Protein AF-A0AB38XZW4-F1 (afdb_monomer)

Mean predicted aligned error: 9.52 Å

pLDDT: mean 84.42, std 13.64, range [35.0, 97.19]

Secondary structure (DSSP, 8-state):
-HHHHTSS-TTTHHHHHHHHHHHHHHHHHHHGGGSPPHHHHHHHHHHH--S-SS--HHHHHHHHHHHS---HHHHHHHHGGGGSPTTHHHHHHHHHHHHHHHTT----TTSSGGGGSTTS---HHHHHHHHHHH---TTSGGGHHHHHHHHHHHHHTT-

Foldseek 3Di:
DVVLCVLFDNPLVVVLVVLVVVLQVQQCVQCVVVWADPVRLVVVLVVLDDPDPDHDPVNVVVNVVSVPTPRSLVCCQQAAQNSQDDDPNNVSVVVVQVSCVVSLHHDPRRRHPCSLQVVADDDDPVSVVSVCVVPVDCPDPSCVSVVVSVCSSVVSVVD

Sequence (159 aa):
MKQLLNSSNPNCYSEIAPKHKKFIEKFQKGTNNQVKTQEDIRNEINQIYNADKFMSPQSVEQIKSILREINSLKLLKTGGKSIIPQGECINLFNHINEFLKENNIFILECGEIERFVPDVLGHGNKWVENTFMKYDKIEAEVYHEARNFMKMILNHNSK

Nearest PDB structures (foldseek):
  1zke-assembly2_F  TM=2.311E-01  e=5.546E+00  Helicobacter pylori 26695

Structure (mmCIF, N/CA/C/O backbone):
data_AF-A0AB38XZW4-F1
#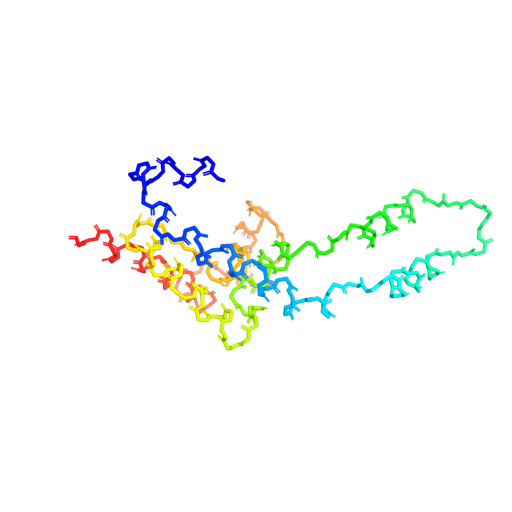
_entry.id   AF-A0AB38XZW4-F1
#
loop_
_atom_site.group_PDB
_atom_site.id
_atom_site.type_symbol
_atom_site.label_atom_id
_atom_site.label_alt_id
_atom_site.label_comp_id
_atom_site.label_asym_id
_atom_site.label_entity_id
_atom_site.label_seq_id
_atom_site.pdbx_PDB_ins_code
_atom_site.Cartn_x
_atom_site.Cartn_y
_atom_site.Cartn_z
_atom_site.occupancy
_atom_site.B_iso_or_equiv
_atom_site.auth_seq_id
_atom_site.auth_comp_id
_atom_site.auth_asym_id
_atom_site.auth_atom_id
_atom_site.pdbx_PDB_model_num
ATOM 1 N N . MET A 1 1 ? -2.310 16.934 3.556 1.00 42.41 1 MET A N 1
ATOM 2 C CA . MET A 1 1 ? -2.798 17.606 4.785 1.00 42.41 1 MET A CA 1
ATOM 3 C C . MET A 1 1 ? -4.005 18.500 4.506 1.00 42.41 1 MET A C 1
ATOM 5 O O . MET A 1 1 ? -5.062 18.187 5.024 1.00 42.41 1 MET A O 1
ATOM 9 N N . LYS A 1 2 ? -3.915 19.507 3.617 1.00 35.00 2 LYS A N 1
ATOM 10 C CA . LYS A 1 2 ? -5.083 20.327 3.208 1.00 35.00 2 LYS A CA 1
ATOM 11 C C . LYS A 1 2 ? -6.262 19.519 2.638 1.00 35.00 2 LYS A C 1
ATOM 13 O O . LYS A 1 2 ? -7.400 19.846 2.917 1.00 35.00 2 LYS A O 1
ATOM 18 N N . GLN A 1 3 ? -5.999 18.443 1.893 1.00 41.06 3 GLN A N 1
ATOM 19 C CA . GLN A 1 3 ? -7.064 17.622 1.297 1.00 41.06 3 GLN A CA 1
ATOM 20 C C . GLN A 1 3 ? -7.853 16.775 2.312 1.00 41.06 3 GLN A C 1
ATOM 22 O O . GLN A 1 3 ? -9.043 16.595 2.112 1.00 41.06 3 GLN A O 1
ATOM 27 N N . LEU A 1 4 ? -7.229 16.328 3.412 1.00 44.50 4 LEU A N 1
ATOM 28 C CA . LEU A 1 4 ? -7.931 15.631 4.505 1.00 44.50 4 LEU A CA 1
ATOM 29 C C . LEU A 1 4 ? -8.788 16.605 5.325 1.00 44.50 4 LEU A C 1
ATOM 31 O O . LEU A 1 4 ? -9.893 16.272 5.717 1.00 44.50 4 LEU A O 1
ATOM 35 N N . LEU A 1 5 ? -8.301 17.833 5.531 1.00 45.12 5 LEU A N 1
ATOM 36 C CA . LEU A 1 5 ? -9.020 18.881 6.267 1.00 45.12 5 LEU A CA 1
ATOM 37 C C . LEU A 1 5 ? -10.259 19.410 5.525 1.00 45.12 5 LEU A C 1
ATOM 39 O O . LEU A 1 5 ? -11.128 19.997 6.155 1.00 45.12 5 LEU A O 1
ATOM 43 N N . ASN A 1 6 ? -10.340 19.208 4.208 1.00 46.84 6 ASN A N 1
ATOM 44 C CA . ASN A 1 6 ? -11.457 19.681 3.388 1.00 46.84 6 ASN A CA 1
ATOM 45 C C . ASN A 1 6 ? -12.615 18.671 3.301 1.00 46.84 6 ASN A C 1
ATOM 47 O O . ASN A 1 6 ? -13.693 19.044 2.851 1.00 46.84 6 ASN A O 1
ATOM 51 N N . SER A 1 7 ? -12.399 17.408 3.684 1.00 50.47 7 SER A N 1
ATOM 52 C CA . SER A 1 7 ? -13.403 16.334 3.611 1.00 50.47 7 SER A CA 1
ATOM 53 C C . SER A 1 7 ? -14.029 15.987 4.964 1.00 50.47 7 SER A C 1
ATOM 55 O O . SER A 1 7 ? -14.903 15.132 5.031 1.00 50.47 7 SER A O 1
ATOM 57 N N . SER A 1 8 ? -13.583 16.627 6.043 1.00 52.81 8 SER A N 1
ATOM 58 C CA . SER A 1 8 ? -14.025 16.356 7.408 1.00 52.81 8 SER A CA 1
ATOM 59 C C . SER A 1 8 ? -14.281 17.657 8.164 1.00 52.81 8 SER A C 1
ATOM 61 O O . SER A 1 8 ? -13.666 18.679 7.860 1.00 52.81 8 SER A O 1
ATOM 63 N N . ASN A 1 9 ? -15.162 17.620 9.169 1.00 57.59 9 ASN A N 1
ATOM 64 C CA . ASN A 1 9 ? -15.387 18.741 10.085 1.00 57.59 9 ASN A CA 1
ATOM 65 C C . ASN A 1 9 ? -14.010 19.243 10.590 1.00 57.59 9 ASN A C 1
ATOM 67 O O . ASN A 1 9 ? -13.235 18.397 11.049 1.00 57.59 9 ASN A O 1
ATOM 71 N N . PRO A 1 10 ? -13.651 20.544 10.493 1.00 54.97 10 PRO A N 1
ATOM 72 C CA . PRO A 1 10 ? -12.259 21.028 10.562 1.00 54.97 10 PRO A CA 1
ATOM 73 C C . PRO A 1 10 ? -11.447 20.686 11.828 1.00 54.97 10 PRO A C 1
ATOM 75 O O . PRO A 1 10 ? -10.271 21.034 11.903 1.00 54.97 10 PRO A O 1
ATOM 78 N N . ASN A 1 11 ? -12.043 20.006 12.813 1.00 57.34 11 ASN A N 1
ATOM 79 C CA . ASN A 1 11 ? -11.459 19.693 14.112 1.00 57.34 11 ASN A CA 1
ATOM 80 C C . ASN A 1 11 ? -11.215 18.197 14.401 1.00 57.34 11 ASN A C 1
ATOM 82 O O . ASN A 1 11 ? -10.504 17.896 15.360 1.00 57.34 11 ASN A O 1
ATOM 86 N N . CYS A 1 12 ? -11.731 17.250 13.605 1.00 68.38 12 CYS A N 1
ATOM 87 C CA . CYS A 1 12 ? -11.672 15.826 13.983 1.00 68.38 12 CYS A CA 1
ATOM 88 C C . CYS A 1 12 ? -10.258 15.220 13.882 1.00 68.38 12 CYS A C 1
ATOM 90 O O . CYS A 1 12 ? -9.905 14.312 14.627 1.00 68.38 12 CYS A O 1
ATOM 92 N N . TYR A 1 13 ? -9.377 15.759 13.030 1.00 71.62 13 TYR A N 1
ATOM 93 C CA . TYR A 1 13 ? -8.010 15.232 12.906 1.00 71.62 13 TYR A CA 1
ATOM 94 C C . TYR A 1 13 ? -7.193 15.368 14.203 1.00 71.62 13 TYR A C 1
ATOM 96 O O . TYR A 1 13 ? -6.282 14.574 14.446 1.00 71.62 13 TYR A O 1
ATOM 104 N N . SER A 1 14 ? -7.524 16.341 15.059 1.00 78.62 14 SER A N 1
ATOM 105 C CA . SER A 1 14 ? -6.880 16.493 16.370 1.00 78.62 14 SER A CA 1
ATOM 106 C C . SER A 1 14 ? -7.006 15.230 17.239 1.00 78.62 14 SER A C 1
ATOM 108 O O . SER A 1 14 ? -6.084 14.913 17.991 1.00 78.62 14 SER A O 1
ATOM 110 N N . GLU A 1 15 ? -8.072 14.447 17.050 1.00 81.88 15 GLU A N 1
ATOM 111 C CA . GLU A 1 15 ? -8.364 13.213 17.789 1.00 81.88 15 GLU A CA 1
ATOM 112 C C . GLU A 1 15 ? -7.427 12.055 17.402 1.00 81.88 15 GLU A C 1
ATOM 114 O O . GLU A 1 15 ? -7.090 11.199 18.232 1.00 81.88 15 GLU A O 1
ATOM 119 N N . ILE A 1 16 ? -6.950 12.040 16.150 1.00 88.38 16 ILE A N 1
ATOM 120 C CA . ILE A 1 16 ? -6.106 10.964 15.609 1.00 88.38 16 ILE A CA 1
ATOM 121 C C . ILE A 1 16 ? -4.639 11.370 15.413 1.00 88.38 16 ILE A C 1
ATOM 123 O O . ILE A 1 16 ? -3.769 10.502 15.294 1.00 88.38 16 ILE A O 1
ATOM 127 N N . ALA A 1 17 ? -4.323 12.669 15.445 1.00 88.56 17 ALA A N 1
ATOM 128 C CA . ALA A 1 17 ? -2.982 13.196 15.193 1.00 88.56 17 ALA A CA 1
ATOM 129 C C . ALA A 1 17 ? -1.865 12.538 16.037 1.00 88.56 17 ALA A C 1
ATOM 131 O O . ALA A 1 17 ? -0.835 12.180 15.453 1.00 88.56 17 ALA A O 1
ATOM 132 N N . PRO A 1 18 ? -2.029 12.291 17.358 1.00 91.81 18 PRO A N 1
ATOM 133 C CA . PRO A 1 18 ? -0.995 11.619 18.149 1.00 91.81 18 PRO A CA 1
ATOM 134 C C . PRO A 1 18 ? -0.737 10.178 17.689 1.00 91.81 18 PRO A C 1
ATOM 136 O O . PRO A 1 18 ? 0.414 9.744 17.611 1.00 91.81 18 PRO A O 1
ATOM 139 N N . LYS A 1 19 ? -1.801 9.441 17.336 1.00 92.12 19 LYS A N 1
ATOM 140 C CA . LYS A 1 19 ? -1.699 8.056 16.848 1.00 92.12 19 LYS A CA 1
ATOM 141 C C . LYS A 1 19 ? -1.053 8.011 15.468 1.00 92.12 19 LYS A C 1
ATOM 143 O O . LYS A 1 19 ? -0.183 7.177 15.239 1.00 92.12 19 LYS A O 1
ATOM 148 N N . HIS A 1 20 ? -1.412 8.944 14.587 1.00 90.69 20 HIS A N 1
ATOM 149 C CA . HIS A 1 20 ? -0.798 9.070 13.269 1.00 90.69 20 HIS A CA 1
ATOM 150 C C . HIS A 1 20 ? 0.700 9.385 13.356 1.00 90.69 20 HIS A C 1
ATOM 152 O O . HIS A 1 20 ? 1.497 8.702 12.717 1.00 90.69 20 HIS A O 1
ATOM 158 N N . LYS A 1 21 ? 1.114 10.340 14.200 1.00 89.69 21 LYS A N 1
ATOM 159 C CA . LYS A 1 21 ? 2.541 10.633 14.409 1.00 89.69 21 LYS A CA 1
ATOM 160 C C . LYS A 1 21 ? 3.305 9.390 14.877 1.00 89.69 21 LYS A C 1
ATOM 162 O O . LYS A 1 21 ? 4.323 9.030 14.290 1.00 89.69 21 LYS A O 1
ATOM 167 N N . LYS A 1 22 ? 2.762 8.690 15.877 1.00 93.06 22 LYS A N 1
ATOM 168 C CA . LYS A 1 22 ? 3.354 7.458 16.411 1.00 93.06 22 LYS A CA 1
ATOM 169 C C . LYS A 1 22 ? 3.422 6.339 15.366 1.00 93.06 22 LYS A C 1
ATOM 171 O O . LYS A 1 22 ? 4.399 5.594 15.337 1.00 93.06 22 LYS A O 1
ATOM 176 N N . PHE A 1 23 ? 2.412 6.227 14.500 1.00 93.38 23 PHE A N 1
ATOM 177 C CA . PHE A 1 23 ? 2.417 5.288 13.378 1.00 93.38 23 PHE A CA 1
ATOM 178 C C . PHE A 1 23 ? 3.589 5.561 12.435 1.00 93.38 23 PHE A C 1
ATOM 180 O O . PHE A 1 23 ? 4.339 4.633 12.152 1.00 93.38 23 PHE A O 1
ATOM 187 N N . ILE A 1 24 ? 3.792 6.813 12.009 1.00 88.00 24 ILE A N 1
ATOM 188 C CA . ILE A 1 24 ? 4.883 7.179 11.092 1.00 88.00 24 ILE A CA 1
ATOM 189 C C . ILE A 1 24 ? 6.251 6.846 11.696 1.00 88.00 24 ILE A C 1
ATOM 191 O O . ILE A 1 24 ? 7.063 6.205 11.034 1.00 88.00 24 ILE A O 1
ATOM 195 N N . GLU A 1 25 ? 6.481 7.201 12.961 1.00 87.25 25 GLU A N 1
ATOM 196 C CA . GLU A 1 25 ? 7.738 6.904 13.663 1.00 87.25 25 GLU A CA 1
ATOM 197 C C . GLU A 1 25 ? 8.001 5.389 13.760 1.00 87.25 25 GLU A C 1
ATOM 199 O O . GLU A 1 25 ? 9.106 4.912 13.489 1.00 87.25 25 GLU A O 1
ATOM 204 N N . LYS A 1 26 ? 6.975 4.607 14.125 1.00 89.50 26 LYS A N 1
ATOM 205 C CA . LYS A 1 26 ? 7.060 3.140 14.236 1.00 89.50 26 LYS A CA 1
ATOM 206 C C . LYS A 1 26 ? 7.260 2.478 12.882 1.00 89.50 26 LYS A C 1
ATOM 208 O O . LYS A 1 26 ? 8.049 1.542 12.784 1.00 89.50 26 LYS A O 1
ATOM 213 N N . PHE A 1 27 ? 6.553 2.961 11.867 1.00 88.81 27 PHE A N 1
ATOM 214 C CA . PHE A 1 27 ? 6.644 2.459 10.509 1.00 88.81 27 PHE A CA 1
ATOM 215 C C . PHE A 1 27 ? 8.054 2.686 9.967 1.00 88.81 27 PHE A C 1
ATOM 217 O O . PHE A 1 27 ? 8.717 1.718 9.613 1.00 88.81 27 PHE A O 1
ATOM 224 N N . GLN A 1 28 ? 8.561 3.923 10.036 1.00 83.88 28 GLN A N 1
ATOM 225 C CA . GLN A 1 28 ? 9.935 4.265 9.660 1.00 83.88 28 GLN A CA 1
ATOM 226 C C . GLN A 1 28 ? 10.939 3.346 10.355 1.00 83.88 28 GLN A C 1
ATOM 228 O O . GLN A 1 28 ? 11.675 2.631 9.682 1.00 83.88 28 GLN A O 1
ATOM 233 N N . LYS A 1 29 ? 10.884 3.255 11.690 1.00 82.69 29 LYS A N 1
ATOM 234 C CA . LYS A 1 29 ? 11.786 2.395 12.467 1.00 82.69 29 LYS A CA 1
ATOM 235 C C . LYS A 1 29 ? 11.706 0.918 12.064 1.00 82.69 29 LYS A C 1
ATOM 237 O O . LYS A 1 29 ? 12.738 0.260 11.997 1.00 82.69 29 LYS A O 1
ATOM 242 N N . GLY A 1 30 ? 10.507 0.391 11.814 1.00 80.94 30 GLY A N 1
ATOM 243 C CA . GLY A 1 30 ? 10.301 -1.006 11.421 1.00 80.94 30 GLY A CA 1
ATOM 244 C C . GLY A 1 30 ? 10.678 -1.305 9.968 1.00 80.94 30 GLY A C 1
ATOM 245 O O . GLY A 1 30 ? 11.022 -2.439 9.653 1.00 80.94 30 GLY A O 1
ATOM 246 N N . THR A 1 31 ? 10.667 -0.293 9.098 1.00 76.88 31 THR A N 1
ATOM 247 C CA . THR A 1 31 ? 11.104 -0.395 7.698 1.00 76.88 31 THR A CA 1
ATOM 248 C C . THR A 1 31 ? 12.529 0.091 7.464 1.00 76.88 31 THR A C 1
ATOM 250 O O . THR A 1 31 ? 12.996 0.031 6.335 1.00 76.88 31 THR A O 1
ATOM 253 N N . ASN A 1 32 ? 13.252 0.533 8.499 1.00 67.06 32 ASN A N 1
ATOM 254 C CA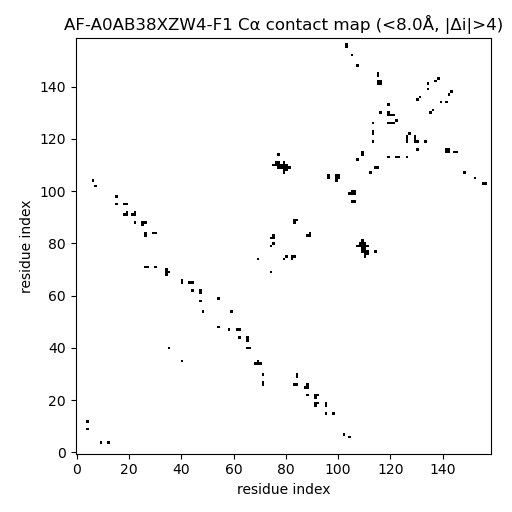 . ASN A 1 32 ? 14.625 1.030 8.356 1.00 67.06 32 ASN A CA 1
ATOM 255 C C . ASN A 1 32 ? 15.564 -0.010 7.736 1.00 67.06 32 ASN A C 1
ATOM 257 O O . ASN A 1 32 ? 16.462 0.368 7.006 1.00 67.06 32 ASN A O 1
ATOM 261 N N . ASN A 1 33 ? 15.327 -1.307 7.945 1.00 61.03 33 ASN A N 1
ATOM 262 C CA . ASN A 1 33 ? 16.121 -2.365 7.305 1.00 61.03 33 ASN A CA 1
ATOM 263 C C . ASN A 1 33 ? 15.809 -2.526 5.801 1.00 61.03 33 ASN A C 1
ATOM 265 O O . ASN A 1 33 ? 16.536 -3.209 5.091 1.00 61.03 33 ASN A O 1
ATOM 269 N N . GLN A 1 34 ? 14.709 -1.939 5.321 1.00 61.94 34 GLN A N 1
ATOM 270 C CA . GLN A 1 34 ? 14.363 -1.813 3.899 1.00 61.94 34 GLN A CA 1
ATOM 271 C C . GLN A 1 34 ? 14.845 -0.472 3.314 1.00 61.94 34 GLN A C 1
ATOM 273 O O . GLN A 1 34 ? 14.786 -0.267 2.101 1.00 61.94 34 GLN A O 1
ATOM 278 N N . VAL A 1 35 ? 15.312 0.447 4.167 1.00 61.28 35 VAL A N 1
ATOM 279 C CA . VAL A 1 35 ? 16.016 1.669 3.779 1.00 61.28 35 VAL A CA 1
ATOM 280 C C . VAL A 1 35 ? 17.500 1.323 3.698 1.00 61.28 35 VAL A C 1
ATOM 282 O O . VAL A 1 35 ? 18.083 0.807 4.647 1.00 61.28 35 VAL A O 1
ATOM 285 N N . LYS A 1 36 ? 18.114 1.571 2.542 1.00 67.62 36 LYS A N 1
ATOM 286 C CA . LYS A 1 36 ? 19.518 1.220 2.298 1.00 67.62 36 LYS A CA 1
ATOM 287 C C . LYS A 1 36 ? 20.427 1.959 3.280 1.00 67.62 36 LYS A C 1
ATOM 289 O O . LYS A 1 36 ? 20.282 3.171 3.459 1.00 67.62 36 LYS A O 1
ATOM 294 N N . THR A 1 37 ? 21.369 1.249 3.900 1.00 71.44 37 THR A N 1
ATOM 295 C CA . THR A 1 37 ? 22.398 1.893 4.725 1.00 71.44 37 THR A CA 1
ATOM 296 C C . THR A 1 37 ? 23.344 2.717 3.845 1.00 71.44 37 THR A C 1
ATOM 298 O O . THR A 1 37 ? 23.381 2.556 2.624 1.00 71.44 37 THR A O 1
ATOM 301 N N . GLN A 1 38 ? 24.152 3.598 4.445 1.00 73.62 38 GLN A N 1
ATOM 302 C CA . GLN A 1 38 ? 25.197 4.305 3.691 1.00 73.62 38 GLN A CA 1
ATOM 303 C C . GLN A 1 38 ? 26.182 3.337 3.018 1.00 73.62 38 GLN A C 1
ATOM 305 O O . GLN A 1 38 ? 26.687 3.635 1.938 1.00 73.62 38 GLN A O 1
ATOM 310 N N . GLU A 1 39 ? 26.438 2.184 3.637 1.00 80.50 39 GLU A N 1
ATOM 311 C CA . GLU A 1 39 ? 27.305 1.144 3.087 1.00 80.50 39 GLU A CA 1
ATOM 312 C C . GLU A 1 39 ? 26.660 0.457 1.876 1.00 80.50 39 GLU A C 1
ATOM 314 O O . GLU A 1 39 ? 27.300 0.341 0.833 1.00 80.50 39 GLU A O 1
ATOM 319 N N . ASP A 1 40 ? 25.372 0.115 1.957 1.00 79.38 40 ASP A N 1
ATOM 320 C CA . ASP A 1 40 ? 24.618 -0.455 0.830 1.00 79.38 40 ASP A CA 1
ATOM 321 C C . ASP A 1 40 ? 24.556 0.517 -0.354 1.00 79.38 40 ASP A C 1
ATOM 323 O O . ASP A 1 40 ? 24.828 0.148 -1.497 1.00 79.38 40 ASP A O 1
ATOM 327 N N . ILE A 1 41 ? 24.261 1.792 -0.072 1.00 81.12 41 ILE A N 1
ATOM 328 C CA . ILE A 1 41 ? 24.246 2.869 -1.070 1.00 81.12 41 ILE A CA 1
ATOM 329 C C . ILE A 1 41 ? 25.618 2.997 -1.733 1.00 81.12 41 ILE A C 1
ATOM 331 O O . ILE A 1 41 ? 25.706 3.091 -2.958 1.00 81.12 41 ILE A O 1
ATOM 335 N N . ARG A 1 42 ? 26.698 2.981 -0.942 1.00 85.38 42 ARG A N 1
ATOM 336 C CA . ARG A 1 42 ? 28.068 3.054 -1.457 1.00 85.38 42 ARG A CA 1
ATOM 337 C C . ARG A 1 42 ? 28.388 1.863 -2.358 1.00 85.38 42 ARG A C 1
ATOM 339 O O . ARG A 1 42 ? 28.966 2.063 -3.423 1.00 85.38 42 ARG A O 1
ATOM 346 N N . ASN A 1 43 ? 28.008 0.654 -1.956 1.00 87.56 43 ASN A N 1
ATOM 347 C CA . ASN A 1 43 ? 28.258 -0.563 -2.724 1.00 87.56 43 ASN A CA 1
ATOM 348 C C . ASN A 1 43 ? 27.527 -0.549 -4.073 1.00 87.56 43 ASN A C 1
ATOM 350 O O . ASN A 1 43 ? 28.140 -0.855 -5.093 1.00 87.56 43 ASN A O 1
ATOM 354 N N . GLU A 1 44 ? 26.263 -0.130 -4.113 1.00 84.31 44 GLU A N 1
ATOM 355 C CA . GLU A 1 44 ? 25.519 -0.017 -5.374 1.00 84.31 44 GLU A CA 1
ATOM 356 C C . GLU A 1 44 ? 26.049 1.096 -6.281 1.00 84.31 44 GLU A C 1
ATOM 358 O O . GLU A 1 44 ? 26.169 0.907 -7.490 1.00 84.31 44 GLU A O 1
ATOM 363 N N . ILE A 1 45 ? 26.416 2.249 -5.714 1.00 88.31 45 ILE A N 1
ATOM 364 C CA . ILE A 1 45 ? 27.041 3.329 -6.484 1.00 88.31 45 ILE A CA 1
ATOM 365 C C . ILE A 1 45 ? 28.366 2.848 -7.087 1.00 88.31 45 ILE A C 1
ATOM 367 O O . ILE A 1 45 ? 28.617 3.099 -8.263 1.00 88.31 45 ILE A O 1
ATOM 371 N N . ASN A 1 46 ? 29.178 2.101 -6.330 1.00 90.00 46 ASN A N 1
ATOM 372 C CA . ASN A 1 46 ? 30.423 1.512 -6.829 1.00 90.00 46 ASN A CA 1
ATOM 373 C C . ASN A 1 46 ? 30.198 0.554 -8.009 1.00 90.00 46 ASN A C 1
ATOM 375 O O . ASN A 1 46 ? 31.039 0.505 -8.898 1.00 90.00 46 ASN A O 1
ATOM 379 N N . GLN A 1 47 ? 29.070 -0.164 -8.055 1.00 89.44 47 GLN A N 1
ATOM 380 C CA . GLN A 1 47 ? 28.723 -1.041 -9.183 1.00 89.44 47 GLN A CA 1
ATOM 381 C C . GLN A 1 47 ? 28.350 -0.275 -10.464 1.00 89.44 47 GLN A C 1
ATOM 383 O O . GLN A 1 47 ? 28.393 -0.855 -11.546 1.00 89.44 47 GLN A O 1
ATOM 388 N N . ILE A 1 48 ? 27.986 1.009 -10.364 1.00 89.50 48 ILE A N 1
ATOM 389 C CA . ILE A 1 48 ? 27.690 1.860 -11.530 1.00 89.50 48 ILE A CA 1
ATOM 390 C C . ILE A 1 48 ? 28.976 2.367 -12.191 1.00 89.50 48 ILE A C 1
ATOM 392 O O . ILE A 1 48 ? 28.981 2.630 -13.396 1.00 89.50 48 ILE A O 1
ATOM 396 N N . TYR A 1 49 ? 30.061 2.513 -11.427 1.00 87.12 49 TYR A N 1
ATOM 397 C CA . TYR A 1 49 ? 31.353 2.876 -11.997 1.00 87.12 49 TYR A CA 1
ATOM 398 C C . TYR A 1 49 ? 31.855 1.759 -12.914 1.00 87.12 49 TYR A C 1
ATOM 400 O O . TYR A 1 49 ? 31.878 0.585 -12.553 1.00 87.12 49 TYR A O 1
ATOM 408 N N . ASN A 1 50 ? 32.287 2.146 -14.107 1.00 84.00 50 ASN A N 1
ATOM 409 C CA . ASN A 1 50 ? 32.872 1.262 -15.104 1.00 84.00 50 ASN A CA 1
ATOM 410 C C . ASN A 1 50 ? 34.249 1.807 -15.534 1.00 84.00 50 ASN A C 1
ATOM 412 O O . ASN A 1 50 ? 34.772 2.748 -14.937 1.00 84.00 50 ASN A O 1
ATOM 416 N N . ALA A 1 51 ? 34.864 1.201 -16.550 1.00 85.25 51 ALA A N 1
ATOM 417 C CA . ALA A 1 51 ? 36.175 1.624 -17.047 1.00 85.25 51 ALA A CA 1
ATOM 418 C C . ALA A 1 51 ? 36.146 2.950 -17.841 1.00 85.25 51 ALA A C 1
ATOM 420 O O . ALA A 1 51 ? 37.202 3.419 -18.274 1.00 85.25 51 ALA A O 1
ATOM 421 N N . ASP A 1 52 ? 34.971 3.550 -18.057 1.00 86.75 52 ASP A N 1
ATOM 422 C CA . ASP A 1 52 ? 34.853 4.776 -18.837 1.00 86.75 52 ASP A CA 1
ATOM 423 C C . ASP A 1 52 ? 35.405 5.977 -18.063 1.00 86.75 52 ASP A C 1
ATOM 425 O O . ASP A 1 52 ? 35.228 6.134 -16.855 1.00 86.75 52 ASP A O 1
ATOM 429 N N . LYS A 1 53 ? 36.055 6.890 -18.791 1.00 89.12 53 LYS A N 1
ATOM 430 C CA . LYS A 1 53 ? 36.647 8.105 -18.210 1.00 89.12 53 LYS A CA 1
ATOM 431 C C . LYS A 1 53 ? 35.600 9.085 -17.662 1.00 89.12 53 LYS A C 1
ATOM 433 O O . LYS A 1 53 ? 35.914 9.881 -16.779 1.00 89.12 53 LYS A O 1
ATOM 438 N N . PHE A 1 54 ? 34.386 9.074 -18.212 1.00 87.56 54 PHE A N 1
ATOM 439 C CA . PHE A 1 54 ? 33.320 10.016 -17.877 1.00 87.56 54 PHE A CA 1
ATOM 440 C C . PHE A 1 54 ? 32.006 9.283 -17.618 1.00 87.56 54 PHE A C 1
ATOM 442 O O . PHE A 1 54 ? 31.708 8.281 -18.260 1.00 87.56 54 PHE A O 1
ATOM 449 N N . MET A 1 55 ? 31.191 9.830 -16.716 1.00 86.75 55 MET A N 1
ATOM 450 C CA . MET A 1 55 ? 29.871 9.283 -16.403 1.00 86.75 55 MET A CA 1
ATOM 451 C C . MET A 1 55 ? 28.876 9.550 -17.533 1.00 86.75 55 MET A C 1
ATOM 453 O O . MET A 1 55 ? 28.780 10.673 -18.035 1.00 86.75 55 MET A O 1
ATOM 457 N N . SER A 1 56 ? 28.077 8.541 -17.880 1.00 89.62 56 SER A N 1
ATOM 458 C CA . SER A 1 56 ? 26.956 8.717 -18.805 1.00 89.62 56 SER A CA 1
ATOM 459 C C . SER A 1 56 ? 25.769 9.421 -18.120 1.00 89.62 56 SER A C 1
ATOM 461 O O . SER A 1 56 ? 25.597 9.297 -16.901 1.00 89.62 56 SER A O 1
ATOM 463 N N . PRO A 1 57 ? 24.882 10.102 -18.874 1.00 88.69 57 PRO A N 1
ATOM 464 C CA . PRO A 1 57 ? 23.629 10.627 -18.327 1.00 88.69 57 PRO A CA 1
ATOM 465 C C . PRO A 1 57 ? 22.775 9.549 -17.639 1.00 88.69 57 PRO A C 1
ATOM 467 O O . PRO A 1 57 ? 22.149 9.814 -16.616 1.00 88.69 57 PRO A O 1
ATOM 470 N N . GLN A 1 58 ? 22.796 8.315 -18.154 1.00 86.50 58 GLN A N 1
ATOM 471 C CA . GLN A 1 58 ? 22.081 7.182 -17.568 1.00 86.50 58 GLN A CA 1
ATOM 472 C C . GLN A 1 58 ? 22.658 6.790 -16.200 1.00 86.50 58 GLN A C 1
ATOM 474 O O . GLN A 1 58 ? 21.898 6.616 -15.249 1.00 86.50 58 GLN A O 1
ATOM 479 N N . SER A 1 59 ? 23.986 6.721 -16.077 1.00 87.12 59 SER A N 1
ATOM 480 C CA . SER A 1 59 ? 24.686 6.441 -14.815 1.00 87.12 59 SER A CA 1
ATOM 481 C C . SER A 1 59 ? 24.380 7.508 -13.758 1.00 87.12 59 SER A C 1
ATOM 483 O O . SER A 1 59 ? 24.160 7.191 -12.590 1.00 87.12 59 SER A O 1
ATOM 485 N N . VAL A 1 60 ? 24.296 8.780 -14.168 1.00 86.88 60 VAL A N 1
ATOM 486 C CA . VAL A 1 60 ? 23.909 9.893 -13.284 1.00 86.88 60 VAL A CA 1
ATOM 487 C C . VAL A 1 60 ? 22.478 9.725 -12.769 1.00 86.88 60 VAL A C 1
ATOM 489 O O . VAL A 1 60 ? 22.241 9.877 -11.570 1.00 86.88 60 VAL A O 1
ATOM 492 N N . GLU A 1 61 ? 21.522 9.390 -13.636 1.00 84.81 61 GLU A N 1
ATOM 493 C CA . GLU A 1 61 ? 20.133 9.165 -13.217 1.00 84.81 61 GLU A CA 1
ATOM 494 C C . GLU A 1 61 ? 19.982 7.925 -12.322 1.00 84.81 61 GLU A C 1
ATOM 496 O O . GLU A 1 61 ? 19.219 7.952 -11.354 1.00 84.81 61 GLU A O 1
ATOM 501 N N . GLN A 1 62 ? 20.764 6.871 -12.567 1.00 81.94 62 GLN A N 1
ATOM 502 C CA . GLN A 1 62 ? 20.811 5.690 -11.702 1.00 81.94 62 GLN A CA 1
ATOM 503 C C . GLN A 1 62 ? 21.326 6.031 -10.299 1.00 81.94 62 GLN A C 1
ATOM 505 O O . GLN A 1 62 ? 20.668 5.695 -9.314 1.00 81.94 62 GLN A O 1
ATOM 510 N N . ILE A 1 63 ? 22.432 6.775 -10.188 1.00 84.94 63 ILE A N 1
ATOM 511 C CA . ILE A 1 63 ? 22.961 7.222 -8.889 1.00 84.94 63 ILE A CA 1
ATOM 512 C C . ILE A 1 63 ? 21.950 8.109 -8.164 1.00 84.94 63 ILE A C 1
ATOM 514 O O . ILE A 1 63 ? 21.676 7.889 -6.985 1.00 84.94 63 ILE A O 1
ATOM 518 N N . LYS A 1 64 ? 21.336 9.076 -8.859 1.00 82.38 64 LYS A N 1
ATOM 519 C CA . LYS A 1 64 ? 20.267 9.901 -8.272 1.00 82.38 64 LYS A CA 1
ATOM 520 C C . LYS A 1 64 ? 19.115 9.042 -7.757 1.00 82.38 64 LYS A C 1
ATOM 522 O O . LYS A 1 64 ? 18.531 9.371 -6.730 1.00 82.38 64 LYS A O 1
ATOM 527 N N . SER A 1 65 ? 18.779 7.953 -8.444 1.00 76.00 65 SER A N 1
ATOM 528 C CA . SER A 1 65 ? 17.740 7.027 -7.996 1.00 76.00 65 SER A CA 1
ATOM 529 C C . SER A 1 65 ? 18.144 6.199 -6.774 1.00 76.00 65 SER A C 1
ATOM 531 O O . SER A 1 65 ? 17.264 5.882 -5.979 1.00 76.00 65 SER A O 1
ATOM 533 N N . ILE A 1 66 ? 19.423 5.846 -6.613 1.00 75.94 66 ILE A N 1
ATOM 534 C CA . ILE A 1 66 ? 19.935 5.146 -5.418 1.00 75.94 66 ILE A CA 1
ATOM 535 C C . ILE A 1 66 ? 19.971 6.092 -4.216 1.00 75.94 66 ILE A C 1
ATOM 537 O O . ILE A 1 66 ? 19.582 5.711 -3.117 1.00 75.94 66 ILE A O 1
ATOM 541 N N . LEU A 1 67 ? 20.420 7.330 -4.440 1.00 71.56 67 LEU A N 1
ATOM 542 C CA . LEU A 1 67 ? 20.504 8.373 -3.416 1.00 71.56 67 LEU A CA 1
ATOM 543 C C . LEU A 1 67 ? 19.138 8.932 -3.022 1.00 71.56 67 LEU A C 1
ATOM 545 O O . LEU A 1 67 ? 19.000 9.505 -1.942 1.00 71.56 67 LEU A O 1
ATOM 549 N N . ARG A 1 68 ? 18.124 8.794 -3.884 1.00 65.69 68 ARG A N 1
ATOM 550 C CA . ARG A 1 68 ? 16.740 9.055 -3.494 1.00 65.69 68 ARG A CA 1
ATOM 551 C C . ARG A 1 68 ? 16.407 8.089 -2.372 1.00 65.69 68 ARG A C 1
ATOM 553 O O . ARG A 1 68 ? 16.275 6.892 -2.614 1.00 65.69 68 ARG A O 1
ATOM 560 N N . GLU A 1 69 ? 16.241 8.634 -1.169 1.00 58.69 69 GLU A N 1
ATOM 561 C CA . GLU A 1 69 ? 15.682 7.908 -0.039 1.00 58.69 69 GLU A CA 1
ATOM 562 C C . GLU A 1 69 ? 14.508 7.070 -0.547 1.00 58.69 69 GLU A C 1
ATOM 564 O O . GLU A 1 69 ? 13.582 7.594 -1.186 1.00 58.69 69 GLU A O 1
ATOM 569 N N . ILE A 1 70 ? 14.544 5.760 -0.288 1.00 60.44 70 ILE A N 1
ATOM 570 C CA . ILE A 1 70 ? 13.323 4.965 -0.312 1.00 60.44 70 ILE A CA 1
ATOM 571 C C . ILE A 1 70 ? 12.489 5.545 0.820 1.00 60.44 70 ILE A C 1
ATOM 573 O O . ILE A 1 70 ? 12.592 5.139 1.975 1.00 60.44 70 ILE A O 1
ATOM 577 N N . ASN A 1 71 ? 11.743 6.598 0.501 1.00 66.12 71 ASN A N 1
ATOM 578 C CA . ASN A 1 71 ? 10.954 7.262 1.500 1.00 66.12 71 ASN A CA 1
ATOM 579 C C . ASN A 1 71 ? 9.917 6.235 1.965 1.00 66.12 71 ASN A C 1
ATOM 581 O O . ASN A 1 71 ? 9.321 5.496 1.176 1.00 66.12 71 ASN A O 1
ATOM 585 N N . SER A 1 72 ? 9.726 6.159 3.276 1.00 73.56 72 SER A N 1
ATOM 586 C CA . SER A 1 72 ? 8.728 5.289 3.897 1.00 73.56 72 SER A CA 1
ATOM 587 C C . SER A 1 72 ? 7.350 5.430 3.239 1.00 73.56 72 SER A C 1
ATOM 589 O O . SER A 1 72 ? 6.583 4.476 3.155 1.00 73.56 72 SER A O 1
ATOM 591 N N . LEU A 1 73 ? 7.067 6.607 2.678 1.00 74.94 73 LEU A N 1
ATOM 592 C CA . LEU A 1 73 ? 5.869 6.867 1.899 1.00 74.94 73 LEU A CA 1
ATOM 593 C C . LEU A 1 73 ? 5.793 6.057 0.592 1.00 74.94 73 LEU A C 1
ATOM 595 O O . LEU A 1 73 ? 4.740 5.516 0.294 1.00 74.94 73 LEU A O 1
ATOM 599 N N . LYS A 1 74 ? 6.868 5.940 -0.190 1.00 79.88 74 LYS A N 1
ATOM 600 C CA . LYS A 1 74 ? 6.915 5.178 -1.448 1.00 79.88 74 LYS A CA 1
ATOM 601 C C . LYS A 1 74 ? 6.713 3.703 -1.158 1.00 79.88 74 LYS A C 1
ATOM 603 O O . LYS A 1 74 ? 5.939 3.081 -1.871 1.00 79.88 74 LYS A O 1
ATOM 608 N N . LEU A 1 75 ? 7.325 3.190 -0.089 1.00 83.25 75 LEU A N 1
ATOM 609 C CA . LEU A 1 75 ? 7.072 1.831 0.396 1.00 83.25 75 LEU A CA 1
ATOM 610 C C . LEU A 1 75 ? 5.587 1.628 0.724 1.00 83.25 75 LEU A C 1
ATOM 612 O O . LEU A 1 75 ? 4.985 0.671 0.245 1.00 83.25 75 LEU A O 1
ATOM 616 N N . LEU A 1 76 ? 4.972 2.551 1.472 1.00 85.19 76 LEU A N 1
ATOM 617 C CA . LEU A 1 76 ? 3.537 2.491 1.785 1.00 85.19 76 LEU A CA 1
ATOM 618 C C . LEU A 1 76 ? 2.651 2.571 0.543 1.00 85.19 76 LEU A C 1
ATOM 620 O O . LEU A 1 76 ? 1.658 1.859 0.466 1.00 85.19 76 LEU A O 1
ATOM 624 N N . LYS A 1 77 ? 2.993 3.410 -0.438 1.00 83.31 77 LYS A N 1
ATOM 625 C CA . LYS A 1 77 ? 2.203 3.543 -1.670 1.00 83.31 77 LYS A CA 1
ATOM 626 C C . LYS A 1 77 ? 2.274 2.282 -2.525 1.00 83.31 77 LYS A C 1
ATOM 628 O O . LYS A 1 77 ? 1.247 1.835 -3.014 1.00 83.31 77 LYS A O 1
ATOM 633 N N . THR A 1 78 ? 3.451 1.680 -2.677 1.00 83.38 78 THR A N 1
ATOM 634 C CA . THR A 1 78 ? 3.607 0.493 -3.530 1.00 83.38 78 THR A CA 1
ATOM 635 C C . THR A 1 78 ? 3.157 -0.796 -2.847 1.00 83.38 78 THR A C 1
ATOM 637 O O . THR A 1 78 ? 2.642 -1.698 -3.507 1.00 83.38 78 THR A O 1
ATOM 640 N N . GLY A 1 79 ? 3.372 -0.904 -1.536 1.00 86.50 79 GLY A N 1
ATOM 641 C CA . GLY A 1 79 ? 3.095 -2.109 -0.760 1.00 86.50 79 GLY A CA 1
ATOM 642 C C . GLY A 1 79 ? 1.784 -2.086 0.025 1.00 86.50 79 GLY A C 1
ATOM 643 O O . GLY A 1 79 ? 1.340 -3.131 0.490 1.00 86.50 79 GLY A O 1
ATOM 644 N N . GLY A 1 80 ? 1.160 -0.921 0.198 1.00 92.06 80 GLY A N 1
ATOM 645 C CA . GLY A 1 80 ? -0.055 -0.782 0.993 1.00 92.06 80 GLY A CA 1
ATOM 646 C C . GLY A 1 80 ? 0.118 -1.291 2.426 1.00 92.06 80 GLY A C 1
ATOM 647 O O . GLY A 1 80 ? 1.161 -1.134 3.060 1.00 92.06 80 GLY A O 1
ATOM 648 N N . LYS A 1 81 ? -0.923 -1.941 2.941 1.00 93.88 81 LYS A N 1
ATOM 649 C CA . LYS A 1 81 ? -0.978 -2.523 4.283 1.00 93.88 81 LYS A CA 1
ATOM 650 C C . LYS A 1 81 ? -0.030 -3.705 4.467 1.00 93.88 81 LYS A C 1
ATOM 652 O O . LYS A 1 81 ? 0.423 -3.934 5.586 1.00 93.88 81 LYS A O 1
ATOM 657 N N . SER A 1 82 ? 0.295 -4.452 3.407 1.00 91.38 82 SER A N 1
ATOM 658 C CA . SER A 1 82 ? 1.063 -5.703 3.532 1.00 91.38 82 SER A CA 1
ATOM 659 C C . SER A 1 82 ? 2.504 -5.488 3.989 1.00 91.38 82 SER A C 1
ATOM 661 O O . SER A 1 8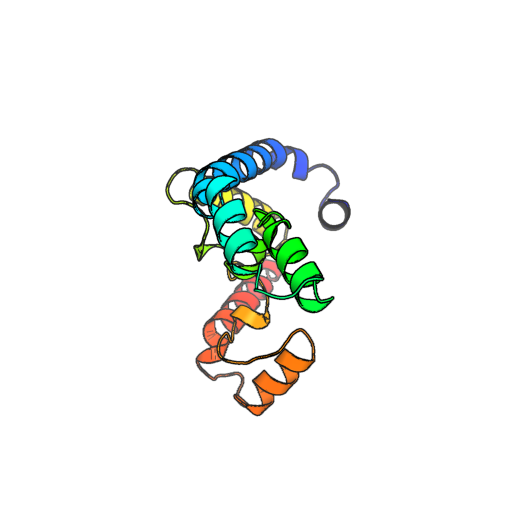2 ? 3.143 -6.419 4.468 1.00 91.38 82 SER A O 1
ATOM 663 N N . ILE A 1 83 ? 3.026 -4.273 3.827 1.00 90.25 83 ILE A N 1
ATOM 664 C CA . ILE A 1 83 ? 4.387 -3.911 4.226 1.00 90.25 83 ILE A CA 1
ATOM 665 C C . ILE A 1 83 ? 4.458 -3.252 5.610 1.00 90.25 83 ILE A C 1
ATOM 667 O O . ILE A 1 83 ? 5.543 -2.900 6.071 1.00 90.25 83 ILE A O 1
ATOM 671 N N . ILE A 1 84 ? 3.314 -3.043 6.269 1.00 92.94 84 ILE A N 1
ATOM 672 C CA . ILE A 1 84 ? 3.271 -2.439 7.599 1.00 92.94 84 ILE A CA 1
ATOM 673 C C . ILE A 1 84 ? 3.819 -3.451 8.617 1.00 92.94 84 ILE A C 1
ATOM 675 O O . ILE A 1 84 ? 3.321 -4.578 8.678 1.00 92.94 84 ILE A O 1
ATOM 679 N N . PRO A 1 85 ? 4.815 -3.072 9.443 1.00 92.31 85 PRO A N 1
ATOM 680 C CA . PRO A 1 85 ? 5.373 -3.959 10.456 1.00 92.31 85 PRO A CA 1
ATOM 681 C C . PRO A 1 85 ? 4.313 -4.519 11.417 1.00 92.31 85 PRO A C 1
ATOM 683 O O . PRO A 1 85 ? 3.384 -3.820 11.835 1.00 92.31 85 PRO A O 1
ATOM 686 N N . GLN A 1 86 ? 4.488 -5.779 11.815 1.00 92.31 86 GLN A N 1
ATOM 687 C CA . GLN A 1 86 ? 3.600 -6.445 12.769 1.00 92.31 86 GLN A CA 1
ATOM 688 C C . GLN A 1 86 ? 3.669 -5.820 14.177 1.00 92.31 86 GLN A C 1
ATOM 690 O O . GLN A 1 86 ? 4.574 -5.052 14.514 1.00 92.31 86 GLN A O 1
ATOM 695 N N . GLY A 1 87 ? 2.693 -6.169 15.018 1.00 94.12 87 GLY A N 1
ATOM 696 C CA . GLY A 1 87 ? 2.591 -5.690 16.395 1.00 94.12 87 GLY A CA 1
ATOM 697 C C . GLY A 1 87 ? 1.964 -4.300 16.491 1.00 94.12 87 GLY A C 1
ATOM 698 O O . GLY A 1 87 ? 0.909 -4.027 15.926 1.00 94.12 87 GLY A O 1
ATOM 699 N N . GLU A 1 88 ? 2.601 -3.399 17.235 1.00 94.19 88 GLU A N 1
ATOM 700 C CA . GLU A 1 88 ? 2.022 -2.084 17.533 1.00 94.19 88 GLU A CA 1
ATOM 701 C C . GLU A 1 88 ? 1.790 -1.222 16.278 1.00 94.19 88 GLU A C 1
ATOM 703 O O . GLU A 1 88 ? 0.836 -0.449 16.237 1.00 94.19 88 GLU A O 1
ATOM 708 N N . CYS A 1 89 ? 2.629 -1.351 15.243 1.00 94.00 89 CYS A N 1
ATOM 709 C CA . CYS A 1 89 ? 2.529 -0.517 14.042 1.00 94.00 89 CYS A CA 1
ATOM 710 C C . CYS A 1 89 ? 1.251 -0.815 13.240 1.00 94.00 89 CYS A C 1
ATOM 712 O O . CYS A 1 89 ? 0.484 0.109 12.961 1.00 94.00 89 CYS A O 1
ATOM 714 N N . ILE A 1 90 ? 0.962 -2.092 12.954 1.00 95.50 90 ILE A N 1
ATOM 715 C CA . ILE A 1 90 ? -0.293 -2.488 12.298 1.00 95.50 90 ILE A CA 1
ATOM 716 C C . ILE A 1 90 ? -1.527 -2.179 13.161 1.00 95.50 90 ILE A C 1
ATOM 718 O O . ILE A 1 90 ? -2.554 -1.761 12.629 1.00 95.50 90 ILE A O 1
ATOM 722 N N . ASN A 1 91 ? -1.422 -2.277 14.491 1.00 96.50 91 ASN A N 1
ATOM 723 C CA . ASN A 1 91 ? -2.514 -1.891 15.389 1.00 96.50 91 ASN A CA 1
ATOM 724 C C . ASN A 1 91 ? -2.819 -0.390 15.302 1.00 96.50 91 ASN A C 1
ATOM 726 O O . ASN A 1 91 ? -3.985 -0.003 15.267 1.00 96.50 91 ASN A O 1
ATOM 730 N N . LEU A 1 92 ? -1.793 0.466 15.242 1.00 96.00 92 LEU A N 1
ATOM 731 C CA . LEU A 1 92 ? -1.974 1.907 15.042 1.00 96.00 92 LEU A CA 1
ATOM 732 C C . LEU A 1 92 ? -2.599 2.210 13.677 1.00 96.00 92 LEU A C 1
ATOM 734 O O . LEU A 1 92 ? -3.507 3.034 13.605 1.00 96.00 92 LEU A O 1
ATOM 738 N N . PHE A 1 93 ? -2.152 1.527 12.619 1.00 95.56 93 PHE A N 1
ATOM 739 C CA . PHE A 1 93 ? -2.753 1.654 11.291 1.00 95.56 93 PHE A CA 1
ATOM 740 C C . PHE A 1 93 ? -4.244 1.306 11.305 1.00 95.56 93 PHE A C 1
ATOM 742 O O . PHE A 1 93 ? -5.042 2.089 10.802 1.00 95.56 93 PHE A O 1
ATOM 749 N N . ASN A 1 94 ? -4.628 0.174 11.906 1.00 96.00 94 ASN A N 1
ATOM 750 C CA . ASN A 1 94 ? -6.028 -0.252 11.958 1.00 96.00 94 ASN A CA 1
ATOM 751 C C . ASN A 1 94 ? -6.907 0.783 12.679 1.00 96.00 94 ASN A C 1
ATOM 753 O O . ASN A 1 94 ? -7.932 1.166 12.127 1.00 96.00 94 ASN A O 1
ATOM 757 N N . HIS A 1 95 ? -6.459 1.333 13.814 1.00 95.06 95 HIS A N 1
ATOM 758 C CA . HIS A 1 95 ? -7.189 2.405 14.509 1.00 95.06 95 HIS A CA 1
ATOM 759 C C . HIS A 1 95 ? -7.339 3.675 13.660 1.00 95.06 95 HIS A C 1
ATOM 761 O O . HIS A 1 95 ? -8.393 4.304 13.660 1.00 95.06 95 HIS A O 1
ATOM 767 N N . ILE A 1 96 ? -6.282 4.086 12.949 1.00 94.25 96 ILE A N 1
ATOM 768 C CA . ILE A 1 96 ? -6.345 5.251 12.052 1.00 94.25 96 ILE A CA 1
ATOM 769 C C . ILE A 1 96 ? -7.328 4.976 10.911 1.00 94.25 96 ILE A C 1
ATOM 771 O O . ILE A 1 96 ? -8.127 5.837 10.564 1.00 94.25 96 ILE A O 1
ATOM 775 N N . ASN A 1 97 ? -7.275 3.779 10.334 1.00 94.25 97 ASN A N 1
ATOM 776 C CA . ASN A 1 97 ? -8.131 3.363 9.232 1.00 94.25 97 ASN A CA 1
ATOM 777 C C . ASN A 1 97 ? -9.610 3.294 9.643 1.00 94.25 97 ASN A C 1
ATOM 779 O O . ASN A 1 97 ? -10.466 3.742 8.892 1.00 94.25 97 ASN A O 1
ATOM 783 N N . GLU A 1 98 ? -9.913 2.780 10.835 1.00 93.12 98 GLU A N 1
ATOM 784 C CA . GLU A 1 98 ? -11.266 2.775 11.406 1.00 93.12 98 GLU A CA 1
ATOM 785 C C . GLU A 1 98 ? -11.787 4.196 11.617 1.00 93.12 98 GLU A C 1
ATOM 787 O O . GLU A 1 98 ? -12.843 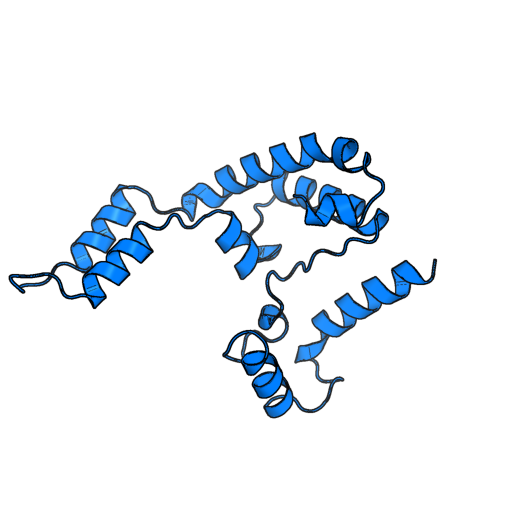4.532 11.089 1.00 93.12 98 GLU A O 1
ATOM 792 N N . PHE A 1 99 ? -10.999 5.059 12.266 1.00 92.31 99 PHE A N 1
ATOM 793 C CA . PHE A 1 99 ? -11.353 6.466 12.461 1.00 92.31 99 PHE A CA 1
ATOM 794 C C . PHE A 1 99 ? -11.644 7.178 11.131 1.00 92.31 99 PHE A C 1
ATOM 796 O O . PHE A 1 99 ? -12.606 7.933 11.005 1.00 92.31 99 PHE A O 1
ATOM 803 N N . LEU A 1 100 ? -10.815 6.946 10.111 1.00 90.81 100 LEU A N 1
ATOM 804 C CA . LEU A 1 100 ? -11.028 7.534 8.791 1.00 90.81 100 LEU A CA 1
ATOM 805 C C . LEU A 1 100 ? -12.304 6.996 8.139 1.00 90.81 100 LEU A C 1
ATOM 807 O O . LEU A 1 100 ? -13.076 7.795 7.614 1.00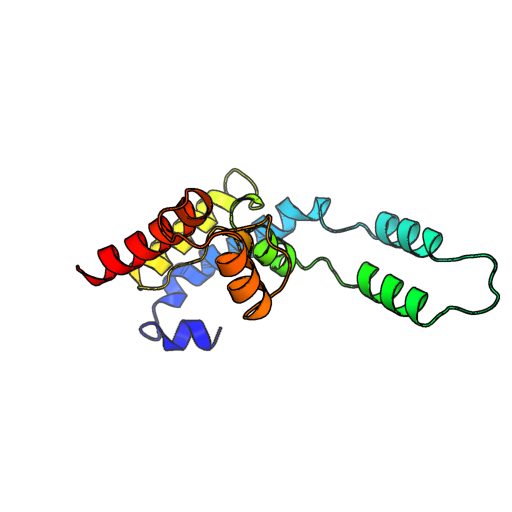 90.81 100 LEU A O 1
ATOM 811 N N . LYS A 1 101 ? -12.568 5.686 8.236 1.00 90.38 101 LYS A N 1
ATOM 812 C CA . LYS A 1 101 ? -13.806 5.070 7.735 1.00 90.38 101 LYS A CA 1
ATOM 813 C C . LYS A 1 101 ? -15.038 5.675 8.408 1.00 90.38 101 LYS A C 1
ATOM 815 O O . LYS A 1 101 ? -15.955 6.048 7.694 1.00 90.38 101 LYS A O 1
ATOM 820 N N . GLU A 1 102 ? -15.031 5.853 9.730 1.00 88.12 102 GLU A N 1
ATOM 821 C CA . GLU A 1 102 ? -16.102 6.537 10.486 1.00 88.12 102 GLU A CA 1
ATOM 822 C C . GLU A 1 102 ? -16.339 7.984 10.024 1.00 88.12 102 GLU A C 1
ATOM 824 O O . GLU A 1 102 ? -17.432 8.523 10.175 1.00 88.12 102 GLU A O 1
ATOM 829 N N . ASN A 1 103 ? -15.323 8.609 9.426 1.00 87.06 103 ASN A N 1
ATOM 830 C CA . ASN A 1 103 ? -15.382 9.950 8.849 1.00 87.06 103 ASN A CA 1
ATOM 831 C C . ASN A 1 103 ? -15.524 9.931 7.311 1.00 87.06 103 ASN A C 1
ATOM 833 O O . ASN A 1 103 ? -15.181 10.915 6.655 1.00 87.06 103 ASN A O 1
ATOM 837 N N . ASN A 1 104 ? -16.020 8.835 6.722 1.00 87.81 104 ASN A N 1
ATOM 838 C CA . ASN A 1 104 ? -16.233 8.657 5.277 1.00 87.81 104 ASN A CA 1
ATOM 839 C C . ASN A 1 104 ? -14.963 8.769 4.408 1.00 87.81 104 ASN A C 1
ATOM 841 O O . ASN A 1 104 ? -15.030 9.060 3.211 1.00 87.81 104 ASN A O 1
ATOM 845 N N . ILE A 1 105 ? -13.788 8.520 4.989 1.00 89.06 105 ILE A N 1
ATOM 846 C CA . ILE A 1 105 ? -12.499 8.489 4.295 1.00 89.06 105 ILE A CA 1
ATOM 847 C C . ILE A 1 105 ? -12.018 7.038 4.223 1.00 89.06 105 ILE A C 1
ATOM 849 O O . ILE A 1 105 ? -11.666 6.421 5.226 1.00 89.06 105 ILE A O 1
ATOM 853 N N . PHE A 1 106 ? -11.948 6.489 3.012 1.00 91.19 106 PHE A N 1
ATOM 854 C CA . PHE A 1 106 ? -11.589 5.089 2.788 1.00 91.19 106 PHE A CA 1
ATOM 855 C C . PHE A 1 106 ? -10.168 4.977 2.238 1.00 91.19 106 PHE A C 1
ATOM 857 O O . PHE A 1 106 ? -9.878 5.438 1.133 1.00 91.19 106 PHE A O 1
ATOM 864 N N . ILE A 1 107 ? -9.274 4.352 3.005 1.00 91.62 107 ILE A N 1
ATOM 865 C CA . ILE A 1 107 ? -7.911 4.063 2.553 1.00 91.62 107 ILE A CA 1
ATOM 866 C C . ILE A 1 107 ? -7.930 2.854 1.621 1.00 91.62 107 ILE A C 1
ATOM 868 O O . ILE A 1 107 ? -8.489 1.808 1.949 1.00 91.62 107 ILE A O 1
ATOM 872 N N . LEU A 1 108 ? -7.234 2.975 0.492 1.00 92.12 108 LEU A N 1
ATOM 873 C CA . LEU A 1 108 ? -6.914 1.843 -0.361 1.00 92.12 108 LEU A CA 1
ATOM 874 C C . LEU A 1 108 ? -5.811 0.986 0.284 1.00 92.12 108 LEU A C 1
ATOM 876 O O . LEU A 1 108 ? -4.626 1.311 0.216 1.00 92.12 108 LEU A O 1
ATOM 880 N N . GLU A 1 109 ? -6.196 -0.111 0.938 1.00 92.75 109 GLU A N 1
ATOM 881 C CA . GLU A 1 109 ? -5.261 -0.935 1.721 1.00 92.75 109 GLU A CA 1
ATOM 882 C C . GLU A 1 109 ? -4.228 -1.678 0.851 1.00 92.75 109 GLU A C 1
ATOM 884 O O . GLU A 1 109 ? -3.181 -2.060 1.366 1.00 92.75 109 GLU A O 1
ATOM 889 N N . CYS A 1 110 ? -4.450 -1.841 -0.458 1.00 91.62 110 CYS A N 1
ATOM 890 C CA . CYS A 1 110 ? -3.467 -2.438 -1.373 1.00 91.62 110 CYS A CA 1
ATOM 891 C C . CYS A 1 110 ? -2.392 -1.455 -1.874 1.00 91.62 110 CYS A C 1
ATOM 893 O O . CYS A 1 110 ? -1.477 -1.875 -2.581 1.00 91.62 110 CYS A O 1
ATOM 895 N N . GLY A 1 111 ? -2.470 -0.172 -1.496 1.00 91.06 111 GLY A N 1
ATOM 896 C CA . GLY A 1 111 ? -1.526 0.863 -1.914 1.00 91.06 111 GLY A CA 1
ATOM 897 C C . GLY A 1 111 ? -2.065 1.691 -3.077 1.00 91.06 111 GLY A C 1
ATOM 898 O O . GLY A 1 111 ? -2.889 2.580 -2.874 1.00 91.06 111 GLY A O 1
ATOM 899 N N . GLU A 1 112 ? -1.586 1.420 -4.288 1.00 91.56 112 GLU A N 1
ATOM 900 C CA . GLU A 1 112 ? -2.021 2.091 -5.520 1.00 91.56 112 GLU A CA 1
ATOM 901 C C . GLU A 1 112 ? -3.093 1.271 -6.253 1.00 91.56 112 GLU A C 1
ATOM 903 O O . GLU A 1 112 ? -3.205 0.059 -6.057 1.00 91.56 112 GLU A O 1
ATOM 908 N N . ILE A 1 113 ? -3.909 1.930 -7.084 1.00 92.62 113 ILE A N 1
ATOM 909 C CA . ILE A 1 113 ? -5.046 1.291 -7.774 1.00 92.62 113 ILE A CA 1
ATOM 910 C C . ILE A 1 113 ? -4.586 0.151 -8.682 1.00 92.62 113 ILE A C 1
ATOM 912 O O . ILE A 1 113 ? -5.265 -0.867 -8.796 1.00 92.62 113 ILE A O 1
ATOM 916 N N . GLU A 1 114 ? -3.383 0.278 -9.240 1.00 94.38 114 GLU A N 1
ATOM 917 C CA . GLU A 1 114 ? -2.751 -0.722 -10.086 1.00 94.38 114 GLU A CA 1
ATOM 918 C C . GLU A 1 114 ? -2.523 -2.054 -9.354 1.00 94.38 114 GLU A C 1
ATOM 920 O O . GLU A 1 114 ? -2.381 -3.104 -9.976 1.00 94.38 114 GLU A O 1
ATOM 925 N N . ARG A 1 115 ? -2.539 -2.043 -8.015 1.00 93.44 115 ARG A N 1
ATOM 926 C CA . ARG A 1 115 ? -2.370 -3.235 -7.176 1.00 93.44 115 ARG A CA 1
ATOM 927 C C . ARG A 1 115 ? -3.632 -4.082 -7.061 1.00 93.44 115 ARG A C 1
ATOM 929 O O . ARG A 1 115 ? -3.529 -5.202 -6.570 1.00 93.44 115 ARG A O 1
ATOM 936 N N . PHE A 1 116 ? -4.782 -3.607 -7.544 1.00 93.88 116 PHE A N 1
ATOM 937 C CA . PHE A 1 116 ? -5.955 -4.467 -7.708 1.00 93.88 116 PHE A CA 1
ATOM 938 C C . PHE A 1 116 ? -5.727 -5.552 -8.765 1.00 93.88 116 PHE A C 1
ATOM 940 O O . PHE A 1 116 ? -6.208 -6.665 -8.595 1.00 93.88 116 PHE A O 1
ATOM 947 N N . VAL A 1 117 ? -4.970 -5.243 -9.824 1.00 95.31 117 VAL A N 1
ATOM 948 C CA . VAL A 1 117 ? -4.654 -6.170 -10.922 1.00 95.31 117 VAL A CA 1
ATOM 949 C C . VAL A 1 117 ? -3.147 -6.093 -11.212 1.00 95.31 117 VAL A C 1
ATOM 951 O O . VAL A 1 117 ? -2.719 -5.431 -12.162 1.00 95.31 117 VAL A O 1
ATOM 954 N N . PRO A 1 118 ? -2.308 -6.706 -10.353 1.00 92.62 118 PRO A N 1
ATOM 955 C CA . PRO A 1 118 ? -0.862 -6.475 -10.346 1.00 92.62 118 PRO A CA 1
ATOM 956 C C . PRO A 1 118 ? -0.124 -7.088 -11.546 1.00 92.62 118 PRO A C 1
ATOM 958 O O . PRO A 1 118 ? 1.041 -6.771 -11.774 1.00 92.62 118 PRO A O 1
ATOM 961 N N . ASP A 1 119 ? -0.770 -7.976 -12.299 1.00 94.50 119 ASP A N 1
ATOM 962 C CA . ASP A 1 119 ? -0.232 -8.634 -13.492 1.00 94.50 119 ASP A CA 1
ATOM 963 C C . ASP A 1 119 ? -0.463 -7.831 -14.790 1.00 94.50 119 ASP A C 1
ATOM 965 O O . ASP A 1 119 ? -0.064 -8.273 -15.874 1.00 94.50 119 ASP A O 1
ATOM 969 N N . VAL A 1 120 ? -1.112 -6.665 -14.700 1.00 95.44 120 VAL A N 1
ATOM 970 C CA . VAL A 1 120 ? -1.267 -5.713 -15.805 1.00 95.44 120 VAL A CA 1
ATOM 971 C C . VAL A 1 120 ? -0.267 -4.571 -15.642 1.00 95.44 120 VAL A C 1
ATOM 973 O O . VAL A 1 120 ? -0.224 -3.889 -14.622 1.00 95.44 120 VAL A O 1
ATOM 976 N N . LEU A 1 121 ? 0.534 -4.342 -16.682 1.00 90.12 121 LEU A N 1
ATOM 977 C CA . LEU A 1 121 ? 1.519 -3.264 -16.719 1.00 90.12 121 LEU A CA 1
ATOM 978 C C . LEU A 1 121 ? 0.892 -1.927 -17.137 1.00 90.12 121 LEU A C 1
ATOM 980 O O . LEU A 1 121 ? -0.050 -1.876 -17.933 1.00 90.12 121 LEU A O 1
ATOM 984 N N . GLY A 1 122 ? 1.498 -0.838 -16.671 1.00 90.44 122 GLY A N 1
ATOM 985 C CA . GLY A 1 122 ? 1.116 0.536 -16.991 1.00 90.44 122 GLY A CA 1
ATOM 986 C C . GLY A 1 122 ? 0.836 1.354 -15.735 1.00 90.44 122 GLY A C 1
ATOM 987 O O . GLY A 1 122 ? 0.991 0.868 -14.620 1.00 90.44 122 GLY A O 1
ATOM 988 N N . HIS A 1 123 ? 0.412 2.600 -15.937 1.00 91.12 123 HIS A N 1
ATOM 989 C CA . HIS A 1 123 ? -0.014 3.508 -14.873 1.00 91.12 123 HIS A CA 1
ATOM 990 C C . HIS A 1 123 ? -1.226 4.323 -15.331 1.00 91.12 123 HIS A C 1
ATOM 992 O O . HIS A 1 123 ? -1.356 4.624 -16.525 1.00 91.12 123 HIS A O 1
ATOM 998 N N . GLY A 1 124 ? -2.100 4.692 -14.391 1.00 90.00 124 GLY A N 1
ATOM 999 C CA . GLY A 1 124 ? -3.263 5.545 -14.655 1.00 90.00 124 GLY A CA 1
ATOM 1000 C C . GLY A 1 124 ? -4.152 5.010 -15.784 1.00 90.00 124 GLY A C 1
ATOM 1001 O O . GLY A 1 124 ? -4.440 3.816 -15.842 1.00 90.00 124 GLY A O 1
ATOM 1002 N N . ASN A 1 125 ? -4.555 5.876 -16.722 1.00 93.69 125 ASN A N 1
ATOM 1003 C CA . ASN A 1 125 ? -5.453 5.500 -17.826 1.00 93.69 125 ASN A CA 1
ATOM 1004 C C . ASN A 1 125 ? -4.922 4.329 -18.655 1.00 93.69 125 ASN A C 1
ATOM 1006 O O . ASN A 1 125 ? -5.695 3.465 -19.061 1.00 93.69 125 ASN A O 1
ATOM 1010 N N . LYS A 1 126 ? -3.601 4.257 -18.862 1.00 95.69 126 LYS A N 1
ATOM 1011 C CA . LYS A 1 126 ? -3.026 3.170 -19.652 1.00 95.69 126 LYS A CA 1
ATOM 1012 C C . LYS A 1 126 ? -3.167 1.823 -18.949 1.00 95.69 126 LYS A C 1
ATOM 1014 O O . LYS A 1 126 ? -3.428 0.816 -19.600 1.00 95.69 126 LYS A O 1
ATOM 1019 N N . TRP A 1 127 ? -3.023 1.808 -17.625 1.00 96.62 127 TRP A N 1
ATOM 1020 C CA . TRP A 1 127 ? -3.289 0.609 -16.838 1.00 96.62 127 TRP A CA 1
ATOM 1021 C C . TRP A 1 127 ? -4.769 0.215 -16.909 1.00 96.62 127 TRP 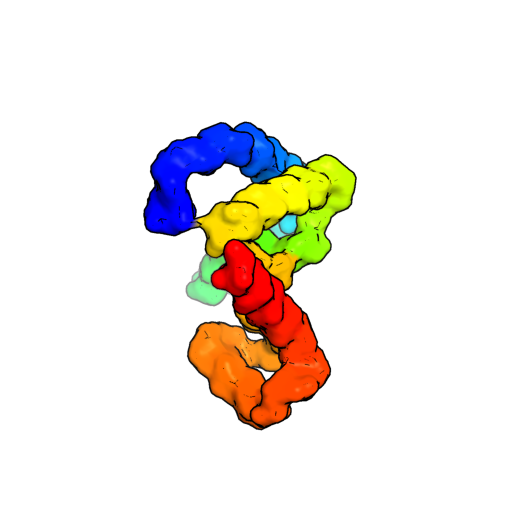A C 1
ATOM 1023 O O . TRP A 1 127 ? -5.061 -0.959 -17.115 1.00 96.62 127 TRP A O 1
ATOM 1033 N N . VAL A 1 128 ? -5.693 1.180 -16.826 1.00 94.69 128 VAL A N 1
ATOM 1034 C CA . VAL A 1 128 ? -7.142 0.922 -16.928 1.00 94.69 128 VAL A CA 1
ATOM 1035 C C . VAL A 1 128 ? -7.498 0.273 -18.270 1.00 94.69 128 VAL A C 1
ATOM 1037 O O . VAL A 1 128 ? -8.130 -0.781 -18.290 1.00 94.69 128 VAL A O 1
ATOM 1040 N N . GLU A 1 129 ? -7.044 0.850 -19.385 1.00 95.38 129 GLU A N 1
ATOM 1041 C CA . GLU A 1 129 ? -7.254 0.288 -20.727 1.00 95.38 129 GLU A CA 1
ATOM 1042 C C . GLU A 1 129 ? -6.715 -1.140 -20.834 1.00 95.38 129 GLU A C 1
ATOM 1044 O O . GLU A 1 129 ? -7.439 -2.054 -21.221 1.00 95.38 129 GLU A O 1
ATOM 1049 N N . ASN A 1 130 ? -5.450 -1.344 -20.456 1.00 97.00 130 ASN A N 1
ATOM 1050 C CA . ASN A 1 130 ? -4.809 -2.652 -20.542 1.00 97.00 130 ASN A CA 1
ATOM 1051 C C . ASN A 1 130 ? -5.524 -3.689 -19.660 1.00 97.00 130 ASN A C 1
ATOM 1053 O O . ASN A 1 130 ? -5.597 -4.862 -20.024 1.00 97.00 130 ASN A O 1
ATOM 1057 N N . THR A 1 131 ? -6.062 -3.254 -18.519 1.00 96.94 131 THR A N 1
ATOM 1058 C CA . THR A 1 131 ? -6.792 -4.107 -17.579 1.00 96.94 131 THR A CA 1
ATOM 1059 C C . THR A 1 131 ? -8.082 -4.614 -18.211 1.00 96.94 131 THR A C 1
ATOM 1061 O O . THR A 1 131 ? -8.282 -5.824 -18.263 1.00 96.94 131 THR A O 1
ATOM 1064 N N . PHE A 1 132 ? -8.893 -3.729 -18.798 1.00 95.50 132 PHE A N 1
ATOM 1065 C CA . PHE A 1 132 ? -10.132 -4.130 -19.474 1.00 95.50 132 PHE A CA 1
ATOM 1066 C C . PHE A 1 132 ? -9.903 -4.853 -20.807 1.00 95.50 132 PHE A C 1
ATOM 1068 O O . PHE A 1 132 ? -10.724 -5.679 -21.195 1.00 95.50 132 PHE A O 1
ATOM 1075 N N . MET A 1 133 ? -8.782 -4.607 -21.495 1.00 95.75 133 MET A N 1
ATOM 1076 C CA . MET A 1 133 ? -8.391 -5.405 -22.665 1.00 95.75 133 MET A CA 1
ATOM 1077 C C . MET A 1 133 ? -8.013 -6.843 -22.290 1.00 95.75 133 MET A C 1
ATOM 1079 O O . MET A 1 133 ? -8.254 -7.760 -23.072 1.00 95.75 133 MET A O 1
ATOM 1083 N N . LYS A 1 134 ? -7.390 -7.043 -21.123 1.00 97.19 134 LYS A N 1
ATOM 1084 C CA . LYS A 1 134 ? -6.971 -8.368 -20.644 1.00 97.19 134 LYS A CA 1
ATOM 1085 C C . LYS A 1 134 ? -8.105 -9.123 -19.947 1.00 97.19 134 LYS A C 1
ATOM 1087 O O . LYS A 1 134 ? -8.218 -10.335 -20.104 1.00 97.19 134 LYS A O 1
ATOM 1092 N N . TYR A 1 135 ? -8.923 -8.407 -19.182 1.00 96.75 135 TYR A N 1
ATOM 1093 C CA . TYR A 1 135 ? -10.013 -8.934 -18.370 1.00 96.75 135 TYR A CA 1
ATOM 1094 C C . TYR A 1 135 ? -11.287 -8.121 -18.641 1.00 96.75 135 TYR A C 1
ATOM 1096 O O . TYR A 1 135 ? -11.560 -7.114 -17.991 1.00 96.75 135 TYR A O 1
ATOM 1104 N N . ASP A 1 136 ? -12.076 -8.562 -19.613 1.00 94.06 136 ASP A N 1
ATOM 1105 C CA . ASP A 1 136 ? -13.260 -7.857 -20.121 1.00 94.06 136 ASP A CA 1
ATOM 1106 C C . ASP A 1 136 ? -14.478 -7.919 -19.179 1.00 94.06 136 ASP A C 1
ATOM 1108 O O . ASP A 1 136 ? -15.314 -7.015 -19.173 1.00 94.06 136 ASP A O 1
ATOM 1112 N N . LYS A 1 137 ? -14.582 -8.972 -18.360 1.00 95.44 137 LYS A N 1
ATOM 1113 C CA . LYS A 1 137 ? -15.712 -9.206 -17.444 1.00 95.44 137 LYS A CA 1
ATOM 1114 C C . LYS A 1 137 ? -15.441 -8.680 -16.043 1.00 95.44 137 LYS A C 1
ATOM 1116 O O . LYS A 1 137 ? -14.533 -9.160 -15.365 1.00 95.44 137 LYS A O 1
ATOM 1121 N N . ILE A 1 138 ? -16.293 -7.781 -15.554 1.00 91.31 138 ILE A N 1
ATOM 1122 C CA . ILE A 1 138 ? -16.156 -7.183 -14.217 1.00 91.31 138 ILE A CA 1
ATOM 1123 C C . ILE A 1 138 ? -16.342 -8.200 -13.080 1.00 91.31 138 ILE A C 1
ATOM 1125 O O . ILE A 1 138 ? -15.876 -7.973 -11.965 1.00 91.31 138 ILE A O 1
ATOM 1129 N N . GLU A 1 139 ? -16.985 -9.338 -13.347 1.00 94.94 139 GLU A N 1
ATOM 1130 C CA . GLU A 1 139 ? -17.173 -10.456 -12.418 1.00 94.94 139 GLU A CA 1
ATOM 1131 C C . GLU A 1 139 ? -15.926 -11.336 -12.279 1.00 94.94 139 GLU A C 1
ATOM 1133 O O . GLU A 1 139 ? -15.869 -12.158 -11.365 1.00 94.94 139 GLU A O 1
ATOM 1138 N N . ALA A 1 140 ? -14.916 -11.161 -13.141 1.00 95.44 140 ALA A N 1
ATOM 1139 C CA . ALA A 1 140 ? -13.686 -11.941 -13.084 1.00 95.44 140 ALA A CA 1
ATOM 1140 C C . ALA A 1 140 ? -13.032 -11.857 -11.697 1.00 95.44 140 ALA A C 1
ATOM 1142 O O . ALA A 1 140 ? -13.071 -10.819 -11.030 1.00 95.44 140 ALA A O 1
ATOM 1143 N N . GLU A 1 141 ? -12.415 -12.954 -11.257 1.00 95.75 141 GLU A N 1
ATOM 1144 C CA . GLU A 1 141 ? -11.864 -13.049 -9.899 1.00 95.75 141 GLU A CA 1
ATOM 1145 C C . GLU A 1 141 ? -10.750 -12.031 -9.640 1.00 95.75 141 GLU A C 1
ATOM 1147 O O . GLU A 1 141 ? -10.602 -11.536 -8.530 1.00 95.75 141 GLU A O 1
ATOM 1152 N N . VAL A 1 142 ? -10.047 -11.609 -10.691 1.00 95.69 142 VAL A N 1
ATOM 1153 C CA . VAL A 1 142 ? -9.028 -10.557 -10.618 1.00 95.69 142 VAL A CA 1
ATOM 1154 C C . VAL A 1 142 ? -9.564 -9.229 -10.055 1.00 95.69 142 VAL A C 1
ATOM 1156 O O . VAL A 1 142 ? -8.819 -8.458 -9.464 1.00 95.69 142 VAL A O 1
ATOM 1159 N N . TYR A 1 143 ? -10.871 -8.975 -10.179 1.00 96.06 143 TYR A N 1
ATOM 1160 C CA . TYR A 1 143 ? -11.528 -7.776 -9.661 1.00 96.06 143 TYR A CA 1
ATOM 1161 C C . TYR A 1 143 ? -12.146 -7.966 -8.268 1.00 96.06 143 TYR A C 1
ATOM 1163 O O . TYR A 1 143 ? -12.831 -7.063 -7.786 1.00 96.06 143 TYR A O 1
ATOM 1171 N N . HIS A 1 144 ? -11.944 -9.112 -7.607 1.00 95.12 144 HIS A N 1
ATOM 1172 C CA . HIS A 1 144 ? -12.549 -9.425 -6.308 1.00 95.12 144 HIS A CA 1
ATOM 1173 C C . HIS A 1 144 ? -12.303 -8.329 -5.264 1.00 95.12 144 HIS A C 1
ATOM 1175 O O . HIS A 1 144 ? -13.253 -7.775 -4.705 1.00 95.12 144 HIS A O 1
ATOM 1181 N N . GLU A 1 145 ? -11.039 -7.953 -5.065 1.00 94.25 145 GLU A N 1
ATOM 1182 C CA . GLU A 1 145 ? -10.645 -6.919 -4.104 1.00 94.25 145 GLU A CA 1
ATOM 1183 C C . GLU A 1 145 ? -11.203 -5.538 -4.470 1.00 94.25 145 GLU A C 1
ATOM 1185 O O . GLU A 1 145 ? -11.706 -4.821 -3.604 1.00 94.25 145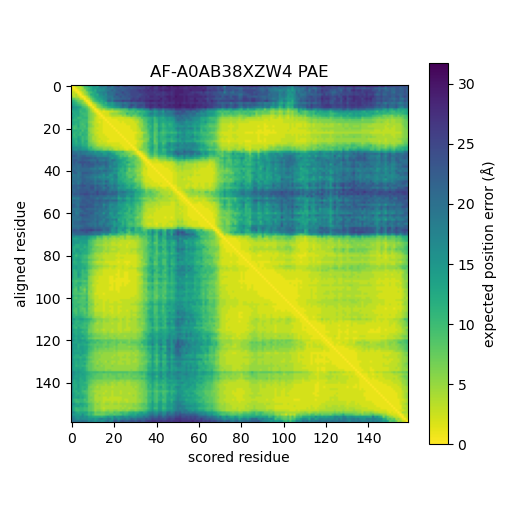 GLU A O 1
ATOM 1190 N N . ALA A 1 146 ? -11.210 -5.185 -5.760 1.00 94.75 146 ALA A N 1
ATOM 1191 C CA . ALA A 1 146 ? -11.794 -3.929 -6.230 1.00 94.75 146 ALA A CA 1
ATOM 1192 C C . ALA A 1 146 ? -13.304 -3.869 -5.944 1.00 94.75 146 ALA A C 1
ATOM 1194 O O . ALA A 1 146 ? -13.810 -2.869 -5.428 1.00 94.75 146 ALA A O 1
ATOM 1195 N N . ARG A 1 147 ? -14.034 -4.964 -6.204 1.00 95.19 147 ARG A N 1
ATOM 1196 C CA . ARG A 1 147 ? -15.465 -5.066 -5.884 1.00 95.19 147 ARG A CA 1
ATOM 1197 C C . ARG A 1 147 ? -15.714 -4.983 -4.380 1.00 95.19 147 ARG A C 1
ATOM 1199 O O . ARG A 1 147 ? -16.662 -4.317 -3.971 1.00 95.19 147 ARG A O 1
ATOM 1206 N N . ASN A 1 148 ? -14.891 -5.630 -3.556 1.00 94.19 148 ASN A N 1
ATOM 1207 C CA . ASN A 1 148 ? -15.019 -5.568 -2.097 1.00 94.19 148 ASN A CA 1
ATOM 1208 C C . ASN A 1 148 ? -14.793 -4.151 -1.567 1.00 94.19 148 ASN A C 1
ATOM 1210 O O . ASN A 1 148 ? -15.576 -3.674 -0.744 1.00 94.19 148 ASN A O 1
ATOM 1214 N N . PHE A 1 149 ? -13.783 -3.454 -2.088 1.00 94.62 149 PHE A N 1
ATOM 1215 C CA . PHE A 1 149 ? -13.527 -2.059 -1.749 1.00 94.62 149 PHE A CA 1
ATOM 1216 C C . PHE A 1 149 ? -14.719 -1.159 -2.109 1.00 94.62 149 PHE A C 1
ATOM 1218 O O . PHE A 1 149 ? -15.190 -0.392 -1.269 1.00 94.62 149 PHE A O 1
ATOM 1225 N N . MET A 1 150 ? -15.287 -1.313 -3.310 1.00 93.94 150 MET A N 1
ATOM 1226 C CA . MET A 1 150 ? -16.477 -0.556 -3.718 1.00 93.94 150 MET A CA 1
ATOM 1227 C C . MET A 1 150 ? -17.705 -0.874 -2.859 1.00 93.94 150 MET A C 1
ATOM 1229 O O . MET A 1 150 ? -18.410 0.041 -2.437 1.00 93.94 150 MET A O 1
ATOM 1233 N N . LYS A 1 151 ? -17.950 -2.152 -2.537 1.00 93.44 151 LYS A N 1
ATOM 1234 C CA . LYS A 1 151 ? -19.038 -2.557 -1.630 1.00 93.44 151 LYS A CA 1
ATOM 1235 C C . LYS A 1 151 ? -18.889 -1.929 -0.248 1.00 93.44 151 LYS A C 1
ATOM 1237 O O . LYS A 1 151 ? -19.880 -1.472 0.310 1.00 93.44 151 LYS A O 1
ATOM 1242 N N . MET A 1 152 ? -17.670 -1.887 0.296 1.00 91.88 152 MET A N 1
ATOM 1243 C CA . MET A 1 152 ? -17.394 -1.245 1.584 1.00 91.88 152 MET A CA 1
ATOM 1244 C C . MET A 1 152 ? -17.819 0.229 1.568 1.00 91.88 152 MET A C 1
ATOM 1246 O O . MET A 1 152 ? -18.506 0.661 2.489 1.00 91.88 152 MET A O 1
ATOM 1250 N N . ILE A 1 153 ? -17.463 0.973 0.516 1.00 92.31 153 ILE A N 1
ATOM 1251 C CA . ILE A 1 153 ? -17.827 2.392 0.372 1.00 92.31 153 ILE A CA 1
ATOM 1252 C C . ILE A 1 153 ? -19.348 2.557 0.258 1.00 92.31 153 ILE A C 1
ATOM 1254 O O . ILE A 1 153 ? -19.950 3.341 0.990 1.00 92.31 153 ILE A O 1
ATOM 1258 N N . LEU A 1 154 ? -19.986 1.798 -0.638 1.00 90.38 154 LEU A N 1
ATOM 1259 C CA . LEU A 1 154 ? -21.424 1.910 -0.906 1.00 90.38 154 LEU A CA 1
ATOM 1260 C C . LEU A 1 154 ? -22.276 1.554 0.321 1.00 90.38 154 LEU A C 1
ATOM 1262 O O . LEU A 1 154 ? -23.235 2.258 0.638 1.00 90.38 154 LEU A O 1
ATOM 1266 N N . ASN A 1 155 ? -21.902 0.497 1.045 1.00 88.94 155 ASN A N 1
ATOM 1267 C CA . ASN A 1 155 ? -22.618 0.057 2.242 1.00 88.94 155 ASN A CA 1
ATOM 1268 C C . ASN A 1 155 ? -22.445 1.022 3.420 1.00 88.94 155 ASN A C 1
ATOM 1270 O O . ASN A 1 155 ? -23.318 1.085 4.283 1.00 88.94 155 ASN A O 1
ATOM 1274 N N . HIS A 1 156 ? -21.326 1.748 3.481 1.00 83.06 156 HIS A N 1
ATOM 1275 C CA . HIS A 1 156 ? -21.087 2.729 4.534 1.00 83.06 156 HIS A CA 1
ATOM 1276 C C . HIS A 1 156 ? -21.935 3.991 4.329 1.00 83.06 156 HIS A C 1
ATOM 1278 O O . HIS A 1 156 ? -22.558 4.455 5.273 1.00 83.06 156 HIS A O 1
ATOM 1284 N N . ASN A 1 157 ? -22.053 4.468 3.086 1.00 68.44 157 ASN A N 1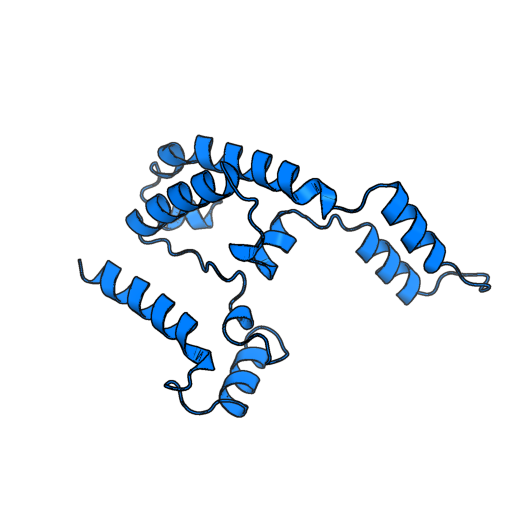
ATOM 1285 C CA . ASN A 1 157 ? -22.858 5.646 2.733 1.00 68.44 157 ASN A CA 1
ATOM 1286 C C . ASN A 1 157 ? -24.381 5.405 2.753 1.00 68.44 157 ASN A C 1
ATOM 1288 O O . ASN A 1 157 ? -25.152 6.330 2.514 1.00 68.44 157 ASN A O 1
ATOM 1292 N N . SER A 1 158 ? -24.816 4.161 2.970 1.00 61.28 158 SER A N 1
ATOM 1293 C CA . SER A 1 158 ? -26.235 3.785 3.056 1.00 61.28 158 SER A CA 1
ATOM 1294 C C . SER A 1 158 ? -26.776 3.793 4.497 1.00 61.28 158 SER A C 1
ATOM 1296 O O . SER A 1 158 ? -27.928 3.414 4.707 1.00 61.28 158 SER A O 1
ATOM 1298 N N . LYS A 1 159 ? -25.944 4.160 5.481 1.00 53.72 159 LYS A N 1
ATOM 1299 C CA . LYS A 1 159 ? -26.293 4.308 6.902 1.00 53.72 159 LYS A CA 1
ATOM 1300 C C . LYS A 1 159 ? -26.443 5.778 7.268 1.00 53.72 159 LYS A C 1
ATOM 1302 O O . LYS A 1 159 ? -27.296 6.049 8.138 1.00 53.72 159 LYS A O 1
#

Radius of gyration: 20.13 Å; Cα contacts (8 Å, |Δi|>4): 107; chains: 1; bounding box: 63×34×41 Å

Organism: Streptococcus dysgalactiae subsp. equisimilis (NCBI:txid119602)

Solvent-accessible surface area (backbone atoms only — not comparable to full-atom values): 9390 Å² total; per-residue (Å²): 111,72,72,62,51,72,68,41,71,87,63,60,63,71,80,46,46,69,55,52,53,52,28,53,56,44,41,45,65,64,44,44,88,78,34,78,48,75,66,54,46,50,54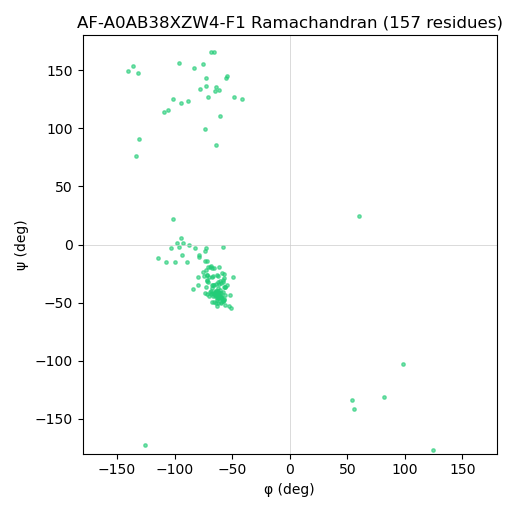,56,50,56,68,65,62,67,93,64,95,65,85,49,75,66,53,53,53,50,45,53,58,65,70,44,71,72,43,65,62,58,53,39,42,70,40,16,55,82,68,52,41,78,67,70,36,41,54,39,47,51,55,53,51,50,55,30,45,79,57,78,40,80,78,61,56,56,29,44,80,62,54,54,48,70,91,50,69,72,61,69,70,55,24,52,53,49,40,47,73,75,50,76,54,82,83,41,72,69,38,48,66,53,52,50,54,49,49,54,53,56,61,57,76,72,110